Protein AF-A0A967DXK2-F1 (afdb_monomer_lite)

pLDDT: mean 74.63, std 13.52, range [43.28, 90.81]

Radius of gyration: 15.13 Å; chains: 1; bounding box: 40×34×35 Å

Structure (mmCIF, N/CA/C/O backbone):
data_AF-A0A967DXK2-F1
#
_entry.id   AF-A0A967DXK2-F1
#
loop_
_atom_site.group_PDB
_atom_site.id
_atom_site.type_symbol
_atom_site.label_atom_id
_atom_site.label_alt_id
_atom_site.label_comp_id
_atom_site.label_asym_id
_atom_site.label_entity_id
_atom_site.label_seq_id
_atom_site.pdbx_PDB_ins_code
_atom_site.Cartn_x
_atom_site.Cartn_y
_atom_site.Cartn_z
_atom_site.occupancy
_atom_site.B_iso_or_equiv
_atom_site.auth_seq_id
_atom_site.auth_comp_id
_atom_site.auth_asym_id
_atom_site.auth_atom_id
_atom_site.pdbx_PDB_model_num
ATOM 1 N N . GLU A 1 1 ? 11.864 -19.037 -4.089 1.00 62.00 1 GLU A N 1
ATOM 2 C CA . GLU A 1 1 ? 11.536 -17.924 -3.172 1.00 62.00 1 GLU A CA 1
ATOM 3 C C . GLU A 1 1 ? 10.743 -16.790 -3.825 1.00 62.00 1 GLU A C 1
ATOM 5 O O . GLU A 1 1 ? 9.574 -16.630 -3.504 1.00 62.00 1 GLU A O 1
ATOM 10 N N . ILE A 1 2 ? 11.334 -16.059 -4.780 1.00 59.88 2 ILE A N 1
ATOM 11 C CA . ILE A 1 2 ? 10.828 -14.774 -5.308 1.00 59.88 2 ILE A CA 1
ATOM 12 C C . ILE A 1 2 ? 9.415 -14.862 -5.902 1.00 59.88 2 ILE A C 1
ATOM 14 O O . ILE A 1 2 ? 8.575 -14.026 -5.592 1.00 59.88 2 ILE A O 1
ATOM 18 N N . LEU A 1 3 ? 9.104 -15.906 -6.676 1.00 67.44 3 LEU A N 1
ATOM 19 C CA . LEU A 1 3 ? 7.771 -16.096 -7.271 1.00 67.44 3 LEU A CA 1
ATOM 20 C C . LEU A 1 3 ? 6.646 -16.187 -6.221 1.00 67.44 3 LEU A C 1
ATOM 22 O O . LEU A 1 3 ? 5.545 -15.690 -6.449 1.00 67.44 3 LEU A O 1
ATOM 26 N N . ARG A 1 4 ? 6.927 -16.765 -5.042 1.00 71.81 4 ARG A N 1
ATOM 27 C CA . ARG A 1 4 ? 5.958 -16.837 -3.933 1.00 71.81 4 ARG A CA 1
ATOM 28 C C . ARG A 1 4 ? 5.739 -15.472 -3.292 1.00 71.81 4 ARG A C 1
ATOM 30 O O . ARG A 1 4 ? 4.607 -15.134 -2.953 1.00 71.81 4 ARG A O 1
ATOM 37 N N . THR A 1 5 ? 6.810 -14.696 -3.138 1.00 68.38 5 THR A N 1
ATOM 38 C CA . THR A 1 5 ? 6.738 -13.326 -2.625 1.00 68.38 5 THR A CA 1
ATOM 39 C C . THR A 1 5 ? 5.934 -12.458 -3.584 1.00 68.38 5 THR A C 1
ATOM 41 O O . THR A 1 5 ? 4.975 -11.828 -3.159 1.00 68.38 5 THR A O 1
ATOM 44 N N . MET A 1 6 ? 6.228 -12.526 -4.885 1.00 66.19 6 MET A N 1
ATOM 45 C CA . MET A 1 6 ? 5.508 -11.788 -5.926 1.00 66.19 6 MET A CA 1
ATOM 46 C C . MET A 1 6 ? 4.005 -12.096 -5.928 1.00 66.19 6 MET A C 1
ATOM 48 O O . MET A 1 6 ? 3.198 -11.171 -5.916 1.00 66.19 6 MET A O 1
ATOM 52 N N . GLY A 1 7 ? 3.603 -13.370 -5.850 1.00 71.00 7 GLY A N 1
ATOM 53 C CA . GLY A 1 7 ? 2.180 -13.734 -5.767 1.00 71.00 7 GLY A CA 1
ATOM 54 C C . GLY A 1 7 ? 1.463 -13.167 -4.531 1.00 71.00 7 GLY A C 1
ATOM 55 O O . GLY A 1 7 ? 0.282 -12.815 -4.592 1.00 71.00 7 GLY A O 1
ATOM 56 N N . ARG A 1 8 ? 2.184 -13.016 -3.414 1.00 72.19 8 ARG A N 1
ATOM 57 C CA . ARG A 1 8 ? 1.652 -12.401 -2.191 1.00 72.19 8 ARG A CA 1
ATOM 58 C C . ARG A 1 8 ? 1.456 -10.891 -2.358 1.00 72.19 8 ARG A C 1
ATOM 60 O O . ARG A 1 8 ? 0.384 -10.394 -2.034 1.00 72.19 8 ARG A O 1
ATOM 67 N N . LEU A 1 9 ? 2.425 -10.203 -2.965 1.00 71.38 9 LEU A N 1
ATOM 68 C CA . LEU A 1 9 ? 2.347 -8.767 -3.270 1.00 71.38 9 LEU A CA 1
ATOM 69 C C . LEU A 1 9 ? 1.130 -8.436 -4.151 1.00 71.38 9 LEU A C 1
ATOM 71 O O . LEU A 1 9 ? 0.380 -7.508 -3.851 1.00 71.38 9 LEU A O 1
ATOM 75 N N . TRP A 1 10 ? 0.876 -9.246 -5.185 1.00 73.88 10 TRP A N 1
ATOM 76 C CA . TRP A 1 10 ? -0.317 -9.109 -6.032 1.00 73.88 10 TRP A CA 1
ATOM 77 C C . TRP A 1 10 ? -1.628 -9.287 -5.255 1.00 73.88 10 TRP A C 1
ATOM 79 O O . TRP A 1 10 ? -2.608 -8.592 -5.523 1.00 73.88 10 TRP A O 1
ATOM 89 N N . SER A 1 11 ? -1.644 -10.177 -4.261 1.00 80.38 11 SER A N 1
ATOM 90 C CA . SER A 1 11 ? -2.817 -10.420 -3.411 1.00 80.38 11 SER A CA 1
ATOM 91 C C . SER A 1 11 ? -3.072 -9.290 -2.407 1.00 80.38 11 SER A C 1
ATOM 93 O O . SER A 1 11 ? -4.213 -9.075 -1.993 1.00 80.38 11 SER A O 1
ATOM 95 N N . ASP A 1 12 ? -2.025 -8.561 -2.018 1.00 80.94 12 ASP A N 1
ATOM 96 C CA . ASP A 1 12 ? -2.107 -7.448 -1.071 1.00 80.94 12 ASP A CA 1
ATOM 97 C C . ASP A 1 12 ? -2.445 -6.111 -1.752 1.00 80.94 12 ASP A C 1
ATOM 99 O O . ASP A 1 12 ? -2.930 -5.190 -1.091 1.00 80.94 12 ASP A O 1
ATOM 103 N N . PHE A 1 13 ? -2.299 -6.005 -3.077 1.00 81.56 13 PHE A N 1
ATOM 104 C CA . PHE A 1 13 ? -2.640 -4.791 -3.828 1.00 81.56 13 PHE A CA 1
ATOM 105 C C . PHE A 1 13 ? -4.099 -4.324 -3.624 1.00 81.56 13 PHE A C 1
ATOM 107 O O . PHE A 1 13 ? -4.314 -3.161 -3.261 1.00 81.56 13 PHE A O 1
ATOM 114 N N . PRO A 1 14 ? -5.133 -5.184 -3.737 1.00 85.50 14 PRO A N 1
ATOM 115 C CA . PRO A 1 14 ? -6.503 -4.788 -3.404 1.00 85.50 14 PRO A CA 1
ATOM 116 C C . PRO A 1 14 ? -6.666 -4.358 -1.940 1.00 85.50 14 PRO A C 1
ATOM 118 O O . PRO A 1 14 ? -7.491 -3.492 -1.636 1.00 85.50 14 PRO A O 1
ATOM 121 N N . LEU A 1 15 ? -5.884 -4.944 -1.028 1.00 86.88 15 LEU A N 1
ATOM 122 C CA . LEU A 1 15 ? -5.915 -4.629 0.400 1.00 86.88 15 LEU A CA 1
ATOM 123 C C . LEU A 1 15 ? -5.374 -3.217 0.663 1.00 86.88 15 LEU A C 1
ATOM 125 O O . LEU A 1 15 ? -6.004 -2.452 1.391 1.00 86.88 15 LEU A O 1
ATOM 129 N N . LEU A 1 16 ? -4.286 -2.828 -0.009 1.00 86.62 16 LEU A N 1
ATOM 130 C CA . LEU A 1 16 ? -3.734 -1.468 0.023 1.00 86.62 16 LEU A CA 1
ATOM 131 C C . LEU A 1 16 ? -4.747 -0.419 -0.458 1.00 86.62 16 LEU A C 1
ATOM 133 O O . LEU A 1 16 ? -4.927 0.626 0.172 1.00 86.62 16 LEU A O 1
ATOM 137 N N . VAL A 1 17 ? -5.463 -0.703 -1.549 1.00 86.56 17 VAL A N 1
ATOM 138 C CA . VAL A 1 17 ? -6.503 0.201 -2.069 1.00 86.56 17 VAL A CA 1
ATOM 139 C C . VAL A 1 17 ? -7.657 0.345 -1.069 1.00 86.56 17 VAL A C 1
ATOM 141 O O . VAL A 1 17 ? -8.194 1.442 -0.877 1.00 86.56 17 VAL A O 1
ATOM 144 N N . ARG A 1 18 ? -8.055 -0.749 -0.409 1.00 89.75 18 ARG A N 1
ATOM 145 C CA . ARG A 1 18 ? -9.102 -0.741 0.628 1.00 89.75 18 ARG A CA 1
ATOM 146 C C . ARG A 1 18 ? -8.662 0.022 1.871 1.00 89.75 18 ARG A C 1
ATOM 148 O O . ARG A 1 18 ? -9.450 0.824 2.375 1.00 89.75 18 ARG A O 1
ATOM 155 N N . LEU A 1 19 ? -7.419 -0.161 2.300 1.00 90.06 19 LEU A N 1
ATOM 156 C CA . LEU A 1 19 ? -6.778 0.582 3.382 1.00 90.06 19 LEU A CA 1
ATOM 157 C C . LEU A 1 19 ? -6.801 2.088 3.101 1.00 90.06 19 LEU A C 1
ATOM 159 O O . LEU A 1 19 ? -7.321 2.854 3.914 1.00 90.06 19 LEU A O 1
ATOM 163 N N . LEU A 1 20 ? -6.354 2.509 1.915 1.00 88.69 20 LEU A N 1
ATOM 164 C CA . LEU A 1 20 ? -6.372 3.915 1.506 1.00 88.69 20 LEU A CA 1
ATOM 165 C C . LEU A 1 20 ? -7.801 4.484 1.491 1.00 88.69 20 LEU A C 1
ATOM 167 O O . LEU A 1 20 ? -8.058 5.569 2.017 1.00 88.69 20 LEU A O 1
ATOM 171 N N . LYS A 1 21 ? -8.775 3.731 0.957 1.00 89.62 21 LYS A N 1
ATOM 172 C CA . LYS A 1 21 ? -10.199 4.116 0.980 1.00 89.62 21 LYS A CA 1
ATOM 173 C C . LYS A 1 21 ? -10.760 4.198 2.403 1.00 89.62 21 LYS A C 1
ATOM 175 O O . LYS A 1 21 ? -11.591 5.067 2.677 1.00 89.62 21 LYS A O 1
ATOM 180 N N . ALA A 1 22 ? -10.377 3.286 3.294 1.00 89.31 22 ALA A N 1
ATOM 181 C CA . ALA A 1 22 ? -10.812 3.274 4.687 1.00 89.31 22 ALA A CA 1
ATOM 182 C C . ALA A 1 22 ? -10.235 4.465 5.458 1.00 89.31 22 ALA A C 1
ATOM 184 O O . ALA A 1 22 ? -10.986 5.134 6.170 1.00 89.31 22 ALA A O 1
ATOM 185 N N . TRP A 1 23 ? -8.957 4.777 5.245 1.00 90.38 23 TRP A N 1
ATOM 186 C CA . TRP A 1 23 ? -8.303 5.944 5.825 1.00 90.38 23 TRP A CA 1
ATOM 187 C C . TRP A 1 23 ? -8.901 7.255 5.314 1.00 90.38 23 TRP A C 1
ATOM 189 O O . TRP A 1 23 ? -9.305 8.095 6.116 1.00 90.38 23 TRP A O 1
ATOM 199 N N . ARG A 1 24 ? -9.097 7.390 3.994 1.00 89.25 24 ARG A N 1
ATOM 200 C CA . ARG A 1 24 ? -9.713 8.582 3.379 1.00 89.25 24 ARG A CA 1
ATOM 201 C C . ARG A 1 24 ? -11.122 8.854 3.909 1.00 89.25 24 ARG A C 1
ATOM 203 O O . ARG A 1 24 ? -11.516 10.001 4.063 1.00 89.25 24 ARG A O 1
ATOM 210 N N . ARG A 1 25 ? -11.897 7.801 4.189 1.00 90.81 25 ARG A N 1
ATOM 211 C CA . ARG A 1 25 ? -13.245 7.907 4.781 1.00 90.81 25 ARG A CA 1
ATOM 212 C C . ARG A 1 25 ? -13.220 8.139 6.301 1.00 90.81 25 ARG A C 1
ATOM 214 O O . ARG A 1 25 ? -14.272 8.075 6.924 1.00 90.81 25 ARG A O 1
ATOM 221 N N . GLY A 1 26 ? -12.045 8.305 6.913 1.00 87.88 26 GLY A N 1
ATOM 222 C CA . GLY A 1 26 ? -11.880 8.441 8.365 1.00 87.88 26 GLY A CA 1
ATOM 223 C C . GLY A 1 26 ? -12.218 7.175 9.158 1.00 87.88 26 GLY A C 1
ATOM 224 O O . GLY A 1 26 ? -12.258 7.204 10.382 1.00 87.88 26 GLY A O 1
ATOM 225 N N . ARG A 1 27 ? -12.462 6.053 8.473 1.00 87.00 27 ARG A N 1
ATOM 226 C CA . ARG A 1 27 ? -12.936 4.807 9.077 1.00 87.00 27 ARG A CA 1
ATOM 227 C C . ARG A 1 27 ? -11.823 4.034 9.774 1.00 87.00 27 ARG A C 1
ATOM 229 O O . ARG A 1 27 ? -12.134 3.307 10.712 1.00 87.00 27 ARG A O 1
ATOM 236 N N . TYR A 1 28 ? -10.587 4.164 9.294 1.00 87.00 28 TYR A N 1
ATOM 237 C CA . TYR A 1 28 ? -9.386 3.536 9.843 1.00 87.00 28 TYR A CA 1
ATOM 238 C C . TYR A 1 28 ? -8.284 4.588 10.006 1.00 87.00 28 TYR A C 1
ATOM 240 O O . TYR A 1 28 ? -7.897 5.221 9.029 1.00 87.00 28 TYR A O 1
ATOM 248 N N . ARG A 1 29 ? -7.780 4.782 11.228 1.00 85.06 29 ARG A N 1
ATOM 249 C CA . ARG A 1 29 ? -6.695 5.732 11.547 1.00 85.06 29 ARG A CA 1
ATOM 250 C C . ARG A 1 29 ? -5.480 5.054 12.190 1.00 85.06 29 ARG A C 1
ATOM 252 O O . ARG A 1 29 ? -4.689 5.715 12.844 1.00 85.06 29 ARG A O 1
ATOM 259 N N . GLY A 1 30 ? -5.322 3.746 11.977 1.00 82.12 30 GLY A N 1
ATOM 260 C CA . GLY A 1 30 ? -4.161 2.993 12.468 1.00 82.12 30 GLY A CA 1
ATOM 261 C C . GLY A 1 30 ? -2.837 3.377 11.797 1.00 82.12 30 GLY A C 1
ATOM 262 O O . GLY A 1 30 ? -1.789 2.947 12.249 1.00 82.12 30 GLY A O 1
ATOM 263 N N . LEU A 1 31 ? -2.882 4.204 10.746 1.00 84.12 31 LEU A N 1
ATOM 264 C CA . LEU A 1 31 ? -1.717 4.673 10.004 1.00 84.12 31 LEU A CA 1
ATOM 265 C C . LEU A 1 31 ? -1.505 6.176 10.142 1.00 84.12 31 LEU A C 1
ATOM 267 O O . LEU A 1 31 ? -2.455 6.967 10.083 1.00 84.12 31 LEU A O 1
ATOM 271 N N . SER A 1 32 ? -0.230 6.560 10.231 1.00 86.25 32 SER A N 1
ATOM 272 C CA . SER A 1 32 ? 0.186 7.959 10.185 1.00 86.25 32 SER A CA 1
ATOM 273 C C . SER A 1 32 ? -0.115 8.583 8.817 1.00 86.25 32 SER A C 1
ATOM 275 O O . SER A 1 32 ? -0.097 7.909 7.784 1.00 86.25 32 SER A O 1
ATOM 277 N N . GLY A 1 33 ? -0.341 9.901 8.787 1.00 84.06 33 GLY A N 1
ATOM 278 C CA . GLY A 1 33 ? -0.543 10.627 7.528 1.00 84.06 33 GLY A CA 1
ATOM 279 C C . GLY A 1 33 ? 0.653 10.520 6.574 1.00 84.06 33 GLY A C 1
ATOM 280 O O . GLY A 1 33 ? 0.456 10.438 5.366 1.00 84.06 33 GLY A O 1
ATOM 281 N N . ARG A 1 34 ? 1.882 10.432 7.107 1.00 83.88 34 ARG A N 1
ATOM 282 C CA . ARG A 1 34 ? 3.099 10.199 6.309 1.00 83.88 34 ARG A CA 1
ATOM 283 C C . ARG A 1 34 ? 3.066 8.838 5.620 1.00 83.88 34 ARG A C 1
ATOM 285 O O . ARG A 1 34 ? 3.326 8.767 4.427 1.00 83.88 34 ARG A O 1
ATOM 292 N N . THR A 1 35 ? 2.683 7.785 6.342 1.00 84.50 35 THR A N 1
ATOM 293 C CA . THR A 1 35 ? 2.571 6.428 5.786 1.00 84.50 35 THR A CA 1
ATOM 294 C C . THR A 1 35 ? 1.554 6.377 4.648 1.00 84.50 35 THR A C 1
ATOM 296 O O . THR A 1 35 ? 1.798 5.768 3.610 1.00 84.50 35 THR A O 1
ATOM 299 N N . ILE A 1 36 ? 0.425 7.069 4.810 1.00 87.69 36 ILE A N 1
ATOM 300 C CA . ILE A 1 36 ? -0.607 7.148 3.775 1.00 87.69 36 ILE A CA 1
ATOM 301 C C . ILE A 1 36 ? -0.144 7.954 2.565 1.00 87.69 36 ILE A C 1
ATOM 303 O O . ILE A 1 36 ? -0.458 7.573 1.441 1.00 87.69 36 ILE A O 1
ATOM 307 N N . LEU A 1 37 ? 0.608 9.035 2.776 1.00 85.69 37 LEU A N 1
ATOM 308 C CA . LEU A 1 37 ? 1.181 9.819 1.687 1.00 85.69 37 LEU A CA 1
ATOM 309 C C . LEU A 1 37 ? 2.162 8.976 0.858 1.00 85.69 37 LEU A C 1
ATOM 311 O O . LEU A 1 37 ? 2.044 8.948 -0.365 1.00 85.69 37 LEU A O 1
ATOM 315 N N . SER A 1 38 ? 3.059 8.230 1.511 1.00 83.00 38 SER A N 1
ATOM 316 C CA . SER A 1 38 ? 3.978 7.306 0.832 1.00 8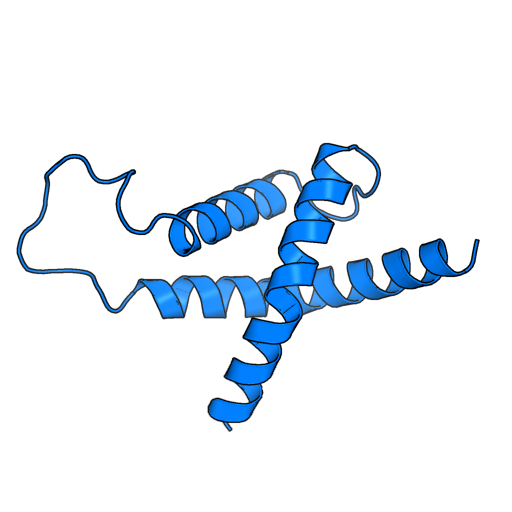3.00 38 SER A CA 1
ATOM 317 C C . SER A 1 38 ? 3.233 6.200 0.083 1.00 83.00 38 SER A C 1
ATOM 319 O O . SER A 1 38 ? 3.560 5.901 -1.063 1.00 83.00 38 SER A O 1
ATOM 321 N N . LEU A 1 39 ? 2.190 5.627 0.694 1.00 84.25 39 LEU A N 1
ATOM 322 C CA . LEU A 1 39 ? 1.347 4.619 0.052 1.00 84.25 39 LEU A CA 1
ATOM 323 C C . LEU A 1 39 ? 0.611 5.174 -1.175 1.00 84.25 39 LEU A C 1
ATOM 325 O O . LEU A 1 39 ? 0.561 4.522 -2.215 1.00 84.25 39 LEU A O 1
ATOM 329 N N . ALA A 1 40 ? 0.042 6.373 -1.066 1.00 83.94 40 ALA A N 1
ATOM 330 C CA . ALA A 1 40 ? -0.639 7.028 -2.173 1.00 83.94 40 ALA A CA 1
ATOM 331 C C . ALA A 1 40 ? 0.330 7.334 -3.325 1.00 83.94 40 ALA A C 1
ATOM 333 O O . ALA A 1 40 ? -0.015 7.066 -4.472 1.00 83.94 40 ALA A O 1
ATOM 334 N N . GLY A 1 41 ? 1.539 7.820 -3.021 1.00 81.00 41 GLY A N 1
ATOM 335 C CA . GLY A 1 41 ? 2.591 8.054 -4.014 1.00 81.00 41 GLY A CA 1
ATOM 336 C C . GLY A 1 41 ? 3.008 6.774 -4.739 1.00 81.00 41 GLY A C 1
ATOM 337 O O . GLY A 1 41 ? 3.033 6.748 -5.965 1.00 81.00 41 GLY A O 1
ATOM 338 N N . ALA A 1 42 ? 3.234 5.683 -4.002 1.00 78.81 42 ALA A N 1
ATOM 339 C CA . ALA A 1 42 ? 3.586 4.393 -4.594 1.00 78.81 42 ALA A CA 1
ATOM 340 C C . ALA A 1 42 ? 2.451 3.792 -5.443 1.00 78.81 42 ALA A C 1
ATOM 342 O O . ALA A 1 42 ? 2.703 3.247 -6.512 1.00 78.81 42 ALA A O 1
ATOM 343 N N . LEU A 1 43 ? 1.190 3.902 -5.008 1.00 78.06 43 LEU A N 1
ATOM 344 C CA . LEU A 1 43 ? 0.048 3.435 -5.803 1.00 78.06 43 LEU A CA 1
ATOM 345 C C . LEU A 1 43 ? -0.160 4.280 -7.064 1.00 78.06 43 LEU A C 1
ATOM 347 O O . LEU A 1 43 ? -0.465 3.721 -8.115 1.00 78.06 43 LEU A O 1
ATOM 351 N N . LEU A 1 44 ? 0.001 5.602 -6.969 1.00 76.12 44 LEU A N 1
ATOM 352 C CA . LEU A 1 44 ? -0.080 6.503 -8.119 1.00 76.12 44 LEU A CA 1
ATOM 353 C C . LEU A 1 44 ? 1.000 6.162 -9.149 1.00 76.12 44 LEU A C 1
ATOM 355 O O . LEU A 1 44 ? 0.690 6.068 -10.332 1.00 76.12 44 LEU A O 1
ATOM 359 N N . TYR A 1 45 ? 2.217 5.889 -8.674 1.00 68.69 45 TYR A N 1
ATOM 360 C CA . TYR A 1 45 ? 3.334 5.439 -9.496 1.00 68.69 45 TYR A CA 1
ATOM 361 C C . TYR A 1 45 ? 3.015 4.123 -10.238 1.00 68.69 45 TYR A C 1
ATOM 363 O O . TYR A 1 45 ? 3.243 4.008 -11.438 1.00 68.69 45 TYR A O 1
ATOM 371 N N . VAL A 1 46 ? 2.420 3.138 -9.552 1.00 68.56 46 VAL A N 1
ATOM 372 C CA . VAL A 1 46 ? 2.042 1.841 -10.154 1.00 68.56 46 VAL A CA 1
ATOM 373 C C . VAL A 1 46 ? 0.902 1.967 -11.171 1.00 68.56 46 VAL A C 1
ATOM 375 O O . VAL A 1 46 ? 0.889 1.252 -12.170 1.00 68.56 46 VAL A O 1
ATOM 378 N N . VAL A 1 47 ? -0.084 2.830 -10.906 1.00 67.19 47 VAL A N 1
ATOM 379 C CA . VAL A 1 47 ? -1.282 2.984 -11.752 1.00 67.19 47 VAL A CA 1
ATOM 380 C C . VAL A 1 47 ? -1.020 3.888 -12.958 1.00 67.19 47 VAL A C 1
ATOM 382 O O . VAL A 1 47 ? -1.620 3.671 -14.009 1.00 67.19 47 VAL A O 1
ATOM 385 N N . SER A 1 48 ? -0.133 4.875 -12.830 1.00 59.69 48 SER A N 1
ATOM 386 C CA . SER A 1 48 ? 0.281 5.740 -13.933 1.00 59.69 48 SER A CA 1
ATOM 387 C C . SER A 1 48 ? 1.805 5.887 -13.959 1.00 59.69 48 SER A C 1
ATOM 389 O O . SER A 1 48 ? 2.336 6.871 -13.444 1.00 59.69 48 SER A O 1
ATOM 391 N N . PRO A 1 49 ? 2.526 4.959 -14.613 1.00 51.66 49 PRO A N 1
ATOM 392 C CA . PRO A 1 49 ? 3.948 5.141 -14.895 1.00 51.66 49 PRO A CA 1
ATOM 393 C C . PRO A 1 49 ? 4.224 6.253 -15.934 1.00 51.66 49 PRO A C 1
ATOM 395 O O . PRO A 1 49 ? 5.365 6.425 -16.342 1.00 51.66 49 PRO A O 1
ATOM 398 N N . ILE A 1 50 ? 3.201 6.988 -16.403 1.00 53.38 50 ILE A N 1
ATOM 399 C CA . ILE A 1 50 ? 3.279 7.818 -17.619 1.00 53.38 50 ILE A CA 1
ATOM 400 C C . ILE A 1 50 ? 3.029 9.317 -17.368 1.00 53.38 50 ILE A C 1
ATOM 402 O O . ILE A 1 50 ? 3.528 10.124 -18.141 1.00 53.38 50 ILE A O 1
ATOM 406 N N . ASP A 1 51 ? 2.338 9.735 -16.299 1.00 53.78 51 ASP A N 1
ATOM 407 C CA . ASP A 1 51 ? 1.738 11.090 -16.281 1.00 53.78 51 ASP A CA 1
ATOM 408 C C . ASP A 1 51 ? 2.287 12.074 -15.225 1.00 53.78 51 ASP A C 1
ATOM 410 O O . ASP A 1 51 ? 1.653 13.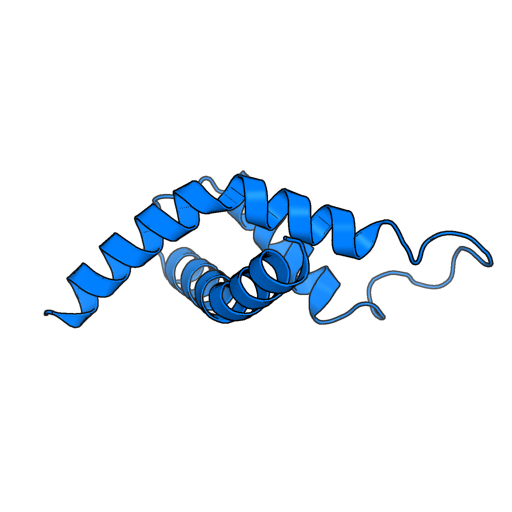081 -14.920 1.00 53.78 51 ASP A O 1
ATOM 414 N N . LEU A 1 52 ? 3.468 11.811 -14.646 1.00 47.84 52 LEU A N 1
ATOM 415 C CA . LEU A 1 52 ? 4.128 12.749 -13.711 1.00 47.84 52 LEU A CA 1
ATOM 416 C C . LEU A 1 52 ? 5.550 13.168 -14.108 1.00 47.84 52 LEU A C 1
ATOM 418 O O . LEU A 1 52 ? 6.186 13.938 -13.389 1.00 47.84 52 LEU A O 1
ATOM 422 N N . LEU A 1 53 ? 6.032 12.688 -15.252 1.00 50.19 53 LEU A N 1
ATOM 423 C CA . LEU A 1 53 ? 7.254 13.166 -15.885 1.00 50.19 53 LEU A CA 1
ATOM 424 C C . LEU A 1 53 ? 6.852 13.933 -17.147 1.00 50.19 53 LEU A C 1
ATOM 426 O O . LEU A 1 53 ? 6.788 13.337 -18.221 1.00 50.19 53 LEU A O 1
ATOM 430 N N . PRO A 1 54 ? 6.577 15.248 -17.062 1.00 48.75 54 PRO A N 1
ATOM 431 C CA . PRO A 1 54 ? 6.717 16.068 -18.245 1.00 48.75 54 PRO A CA 1
ATOM 432 C C . PRO A 1 54 ? 8.213 16.080 -18.603 1.00 48.75 54 PRO A C 1
ATOM 434 O O . PRO A 1 54 ? 9.009 16.771 -17.979 1.00 48.75 54 PRO A O 1
ATOM 437 N N . ASP A 1 55 ? 8.575 15.250 -19.580 1.00 58.16 55 ASP A N 1
ATOM 438 C CA . ASP A 1 55 ? 9.600 15.513 -20.600 1.00 58.16 55 ASP A CA 1
ATOM 439 C C . ASP A 1 55 ? 11.099 15.645 -20.225 1.00 58.16 55 ASP A C 1
ATOM 441 O O . ASP A 1 55 ? 11.834 16.345 -20.917 1.00 58.16 55 ASP A O 1
ATOM 445 N N . PHE A 1 56 ? 11.639 14.953 -19.208 1.00 54.53 56 PHE A N 1
ATOM 446 C CA . PHE A 1 56 ? 13.096 15.009 -18.950 1.00 54.53 56 PHE A CA 1
ATOM 447 C C . PHE A 1 56 ? 13.696 13.703 -18.409 1.00 54.53 56 PHE A C 1
ATOM 449 O O . PHE A 1 56 ? 13.695 13.501 -17.203 1.00 54.53 56 PHE A O 1
ATOM 456 N N . ILE A 1 57 ? 14.253 12.855 -19.288 1.00 52.75 57 ILE A N 1
ATOM 457 C CA . ILE A 1 57 ? 15.551 12.134 -19.160 1.00 52.75 57 ILE A CA 1
ATOM 458 C C . ILE A 1 57 ? 15.560 10.932 -20.134 1.00 52.75 57 ILE A C 1
ATOM 460 O O . ILE A 1 57 ? 14.935 9.904 -19.871 1.00 52.75 57 ILE A O 1
ATOM 464 N N . PRO A 1 58 ? 16.298 11.002 -21.258 1.00 51.72 58 PRO A N 1
ATOM 465 C CA . PRO A 1 58 ? 16.593 9.829 -22.073 1.00 51.72 58 PRO A CA 1
ATOM 466 C C . PRO A 1 58 ? 17.713 9.004 -21.413 1.00 51.72 58 PRO A C 1
ATOM 468 O O . PRO A 1 58 ? 18.814 9.512 -21.211 1.00 51.72 58 PRO A O 1
ATOM 471 N N . GLY A 1 59 ? 17.466 7.721 -21.123 1.00 60.09 59 GLY A N 1
ATOM 472 C CA . GLY A 1 59 ? 18.531 6.727 -20.894 1.00 60.09 59 GLY A CA 1
ATOM 473 C C . GLY A 1 59 ? 18.762 6.215 -19.466 1.00 60.09 59 GLY A C 1
ATOM 474 O O . GLY A 1 59 ? 19.649 5.385 -19.281 1.00 60.09 59 GLY A O 1
ATOM 475 N N . VAL A 1 60 ? 17.986 6.626 -18.461 1.00 60.78 60 VAL A N 1
ATOM 476 C CA . VAL A 1 60 ? 18.123 6.111 -17.084 1.00 60.78 60 VAL A CA 1
ATOM 477 C C . VAL A 1 60 ? 16.736 5.953 -16.462 1.00 60.78 60 VAL A C 1
ATOM 479 O O . VAL A 1 60 ? 15.992 6.921 -16.429 1.00 60.78 60 VAL A O 1
ATOM 482 N N . GLY A 1 61 ? 16.402 4.774 -15.923 1.00 50.97 61 GLY A N 1
ATOM 483 C CA . GLY A 1 61 ? 15.386 4.699 -14.858 1.00 50.97 61 GLY A CA 1
ATOM 484 C C . GLY A 1 61 ? 14.144 3.839 -15.095 1.00 50.97 61 GLY A C 1
ATOM 485 O O . GLY A 1 61 ? 13.049 4.322 -14.871 1.00 50.97 61 GLY A O 1
ATOM 486 N N . PHE A 1 62 ? 14.290 2.567 -15.485 1.00 52.31 62 PHE A N 1
ATOM 487 C CA . PHE A 1 62 ? 13.158 1.614 -15.505 1.00 52.31 62 PHE A CA 1
ATOM 488 C C . PHE A 1 62 ? 13.249 0.496 -14.447 1.00 52.31 62 PHE A C 1
ATOM 490 O O . PHE A 1 62 ? 12.349 -0.331 -14.342 1.00 52.31 62 PHE A O 1
ATOM 497 N N . ILE A 1 63 ? 14.359 0.405 -13.700 1.00 50.62 63 ILE A N 1
ATOM 498 C CA . ILE A 1 63 ? 14.631 -0.723 -12.783 1.00 50.62 63 ILE A CA 1
ATOM 499 C C . ILE A 1 63 ? 14.347 -0.366 -11.311 1.00 50.62 63 ILE A C 1
ATOM 501 O O . ILE A 1 63 ? 14.084 -1.264 -10.513 1.00 50.62 63 ILE A O 1
ATOM 505 N N . ASP A 1 64 ? 14.345 0.919 -10.944 1.00 62.94 64 ASP A N 1
ATOM 506 C CA . ASP A 1 64 ? 14.234 1.363 -9.541 1.00 62.94 64 ASP A CA 1
ATOM 507 C C . ASP A 1 64 ? 12.823 1.148 -8.944 1.00 62.94 64 ASP A C 1
ATOM 509 O O . ASP A 1 64 ? 12.614 1.057 -7.737 1.00 62.94 64 ASP A O 1
ATOM 513 N N . ASP A 1 65 ? 11.821 0.950 -9.792 1.00 59.69 65 ASP A N 1
ATOM 514 C CA . ASP A 1 65 ? 10.427 1.177 -9.413 1.00 59.69 65 ASP A CA 1
ATOM 515 C C . ASP A 1 65 ? 9.725 -0.029 -8.784 1.00 59.69 65 ASP A C 1
ATOM 517 O O . ASP A 1 65 ? 8.973 0.081 -7.808 1.00 59.69 65 ASP A O 1
ATOM 521 N N . ALA A 1 66 ? 10.017 -1.225 -9.299 1.00 61.59 66 ALA A N 1
ATOM 522 C CA . ALA A 1 66 ? 9.564 -2.468 -8.684 1.00 61.59 66 ALA A CA 1
ATOM 523 C C . ALA A 1 66 ? 10.235 -2.685 -7.318 1.00 61.59 66 ALA A C 1
ATOM 525 O O . ALA A 1 66 ? 9.631 -3.275 -6.418 1.00 61.59 66 ALA A O 1
ATOM 526 N N . ALA A 1 67 ? 11.462 -2.178 -7.145 1.00 69.75 67 ALA A N 1
ATOM 527 C CA . ALA A 1 67 ? 12.187 -2.229 -5.883 1.00 69.75 67 ALA A CA 1
ATOM 528 C C . ALA A 1 67 ? 11.549 -1.306 -4.837 1.00 69.75 67 ALA A C 1
ATOM 530 O O . ALA A 1 67 ? 11.312 -1.746 -3.711 1.00 69.75 67 ALA A O 1
ATOM 531 N N . VAL A 1 68 ? 11.180 -0.078 -5.214 1.00 71.62 68 VAL A N 1
ATOM 532 C CA . VAL A 1 68 ? 10.461 0.857 -4.331 1.00 71.62 68 VAL A CA 1
ATOM 533 C C . VAL A 1 68 ? 9.106 0.290 -3.899 1.00 71.62 68 VAL A C 1
ATOM 535 O O . VAL A 1 68 ? 8.791 0.303 -2.706 1.00 71.62 68 VAL A O 1
ATOM 538 N N . LEU A 1 69 ? 8.319 -0.275 -4.823 1.00 72.00 69 LEU A N 1
ATOM 539 C CA . LE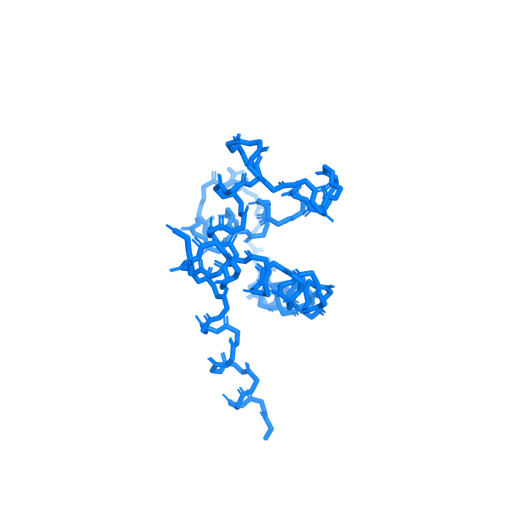U A 1 69 ? 7.046 -0.915 -4.474 1.00 72.00 69 LEU A CA 1
ATOM 540 C C . LEU A 1 69 ? 7.249 -2.118 -3.542 1.00 72.00 69 LEU A C 1
ATOM 542 O O . LEU A 1 69 ? 6.520 -2.266 -2.559 1.00 72.00 69 LEU A O 1
ATOM 546 N N . ALA A 1 70 ? 8.238 -2.969 -3.826 1.00 74.69 70 ALA A N 1
ATOM 547 C CA . ALA A 1 70 ? 8.551 -4.124 -2.991 1.00 74.69 70 ALA A CA 1
ATOM 548 C C . ALA A 1 70 ? 9.007 -3.710 -1.581 1.00 74.69 70 ALA A C 1
ATOM 550 O O . ALA A 1 70 ? 8.567 -4.313 -0.601 1.00 74.69 70 ALA A O 1
ATOM 551 N N . LEU A 1 71 ? 9.829 -2.663 -1.460 1.00 76.62 71 LEU A N 1
ATOM 552 C CA . LEU A 1 71 ? 10.262 -2.097 -0.179 1.00 76.62 71 LEU A CA 1
ATOM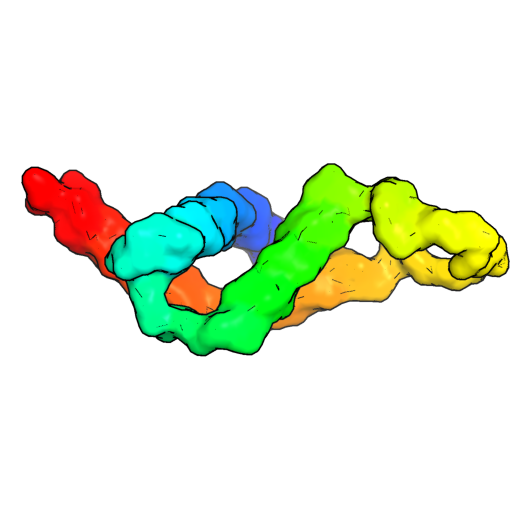 553 C C . LEU A 1 71 ? 9.094 -1.506 0.605 1.00 76.62 71 LEU A C 1
ATOM 555 O O . LEU A 1 71 ? 8.972 -1.739 1.808 1.00 76.62 71 LEU A O 1
ATOM 559 N N . LEU A 1 72 ? 8.204 -0.784 -0.072 1.00 78.31 72 LEU A N 1
ATOM 560 C CA . LEU A 1 72 ? 7.032 -0.200 0.560 1.00 78.31 72 LEU A CA 1
ATOM 561 C C . LEU A 1 72 ? 6.077 -1.296 1.053 1.00 78.31 72 LEU A C 1
ATOM 563 O O . LEU A 1 72 ? 5.664 -1.270 2.209 1.00 78.31 72 LEU A O 1
ATOM 567 N N . LEU A 1 73 ? 5.805 -2.312 0.234 1.00 77.12 73 LEU A N 1
ATOM 568 C CA . LEU A 1 73 ? 5.021 -3.485 0.632 1.00 77.12 73 LEU A CA 1
ATOM 569 C C . LEU A 1 73 ? 5.658 -4.243 1.799 1.00 77.12 73 LEU A C 1
ATOM 571 O O . LEU A 1 73 ? 4.950 -4.677 2.706 1.00 77.12 73 LEU A O 1
ATOM 575 N N . HIS A 1 74 ? 6.985 -4.362 1.809 1.00 82.12 74 HIS A N 1
ATOM 576 C CA . HIS A 1 74 ? 7.710 -4.954 2.926 1.00 82.12 74 HIS A CA 1
ATOM 577 C C . HIS A 1 74 ? 7.549 -4.125 4.209 1.00 82.12 74 HIS A C 1
ATOM 579 O O . HIS A 1 74 ? 7.231 -4.685 5.257 1.00 82.12 74 HIS A O 1
ATOM 585 N N . SER A 1 75 ? 7.677 -2.795 4.125 1.00 81.88 75 SER A N 1
ATOM 586 C CA . SER A 1 75 ? 7.487 -1.898 5.276 1.00 81.88 75 SER A CA 1
ATOM 587 C C . SER A 1 75 ? 6.049 -1.889 5.803 1.00 81.88 75 SER A C 1
ATOM 589 O O . SER A 1 75 ? 5.837 -1.807 7.009 1.00 81.88 75 SER A O 1
ATOM 591 N N . LEU A 1 76 ? 5.065 -2.042 4.912 1.00 83.19 76 LEU A N 1
ATOM 592 C CA . LEU A 1 76 ? 3.641 -2.033 5.241 1.00 83.19 76 LEU A CA 1
ATOM 593 C C . LEU A 1 76 ? 3.104 -3.415 5.613 1.00 83.19 76 LEU A C 1
ATOM 595 O O . LEU A 1 76 ? 1.923 -3.535 5.923 1.00 83.19 76 LEU A O 1
ATOM 599 N N . ALA A 1 77 ? 3.920 -4.470 5.591 1.00 83.19 77 ALA A N 1
ATOM 600 C CA . ALA A 1 77 ? 3.449 -5.831 5.841 1.00 83.19 77 ALA A CA 1
ATOM 601 C C . ALA A 1 77 ? 2.769 -5.971 7.217 1.00 83.19 77 ALA A C 1
ATOM 603 O O . ALA A 1 77 ? 1.733 -6.627 7.337 1.00 83.19 77 ALA A O 1
ATOM 604 N N . GLN A 1 78 ? 3.324 -5.318 8.243 1.00 83.56 78 GLN A N 1
ATOM 605 C CA . GLN A 1 78 ? 2.739 -5.280 9.588 1.00 83.56 78 GLN A CA 1
ATOM 606 C C . GLN A 1 78 ? 1.431 -4.476 9.606 1.00 83.56 78 GLN A C 1
ATOM 608 O O . GLN A 1 78 ? 0.415 -4.957 10.107 1.00 83.56 78 GLN A O 1
ATOM 613 N N . ASP A 1 79 ? 1.421 -3.302 8.976 1.00 86.00 79 ASP A N 1
ATOM 614 C CA . ASP A 1 79 ? 0.239 -2.438 8.898 1.00 86.00 79 ASP A CA 1
ATOM 615 C C . ASP A 1 79 ? -0.918 -3.105 8.137 1.00 86.00 79 ASP A C 1
ATOM 617 O O . ASP A 1 79 ? -2.081 -3.013 8.537 1.00 86.00 79 ASP A O 1
ATOM 621 N N . LEU A 1 80 ? -0.607 -3.832 7.062 1.00 86.00 80 LEU A N 1
ATOM 622 C CA . LEU A 1 80 ? -1.562 -4.629 6.295 1.00 86.00 80 LEU A CA 1
ATOM 623 C C . LEU A 1 80 ? -2.129 -5.780 7.123 1.00 86.00 80 LEU A C 1
ATOM 625 O O . LEU A 1 80 ? -3.322 -6.066 7.014 1.00 86.00 80 LEU A O 1
ATOM 629 N N . ALA A 1 81 ? -1.316 -6.422 7.965 1.00 86.69 81 ALA A N 1
ATOM 630 C CA . ALA A 1 81 ? -1.796 -7.448 8.884 1.00 86.69 81 ALA A CA 1
ATOM 631 C C . ALA A 1 81 ? -2.778 -6.852 9.906 1.00 86.69 81 ALA A C 1
ATOM 633 O O . ALA A 1 81 ? -3.883 -7.377 10.072 1.00 86.69 81 ALA A O 1
ATOM 634 N N . SER A 1 82 ? -2.438 -5.714 10.520 1.00 87.69 82 SER A N 1
ATOM 635 C CA . SER A 1 82 ? -3.332 -5.004 11.443 1.00 87.69 82 SER A CA 1
ATOM 636 C C . SER A 1 82 ? -4.626 -4.544 10.765 1.00 87.69 82 SER A C 1
ATOM 638 O O . SER A 1 82 ? -5.713 -4.694 11.328 1.00 87.69 82 SER A O 1
ATOM 640 N N . PHE A 1 83 ? -4.536 -4.023 9.540 1.00 89.31 83 PHE A N 1
ATOM 641 C CA . PHE A 1 83 ? -5.704 -3.637 8.754 1.00 89.31 83 PHE A CA 1
ATOM 642 C C . PHE A 1 83 ? -6.584 -4.838 8.400 1.00 89.31 83 PHE A C 1
ATOM 644 O O . PHE A 1 83 ? -7.803 -4.747 8.520 1.00 89.31 83 PHE A O 1
ATOM 651 N N . ARG A 1 84 ? -5.990 -5.972 8.012 1.00 88.81 84 ARG A N 1
ATOM 652 C CA . ARG A 1 84 ? -6.715 -7.203 7.668 1.00 88.81 84 ARG A CA 1
ATOM 653 C C . ARG A 1 84 ? -7.520 -7.726 8.856 1.00 88.81 84 ARG A C 1
ATOM 655 O O . ARG A 1 84 ? -8.692 -8.047 8.683 1.00 88.81 84 ARG A O 1
ATOM 662 N N . VAL A 1 85 ? -6.925 -7.751 10.049 1.00 89.31 85 VAL A N 1
ATOM 663 C CA . VAL A 1 85 ? -7.618 -8.145 11.289 1.00 89.31 85 VAL A CA 1
ATOM 664 C C . VAL A 1 85 ? -8.783 -7.201 11.582 1.00 89.31 85 VAL A C 1
ATOM 666 O O . VAL A 1 85 ? -9.906 -7.644 11.819 1.00 89.31 85 VAL A O 1
ATOM 669 N N . TRP A 1 86 ? -8.542 -5.892 11.506 1.00 89.38 86 TRP A N 1
ATOM 670 C CA . TRP A 1 86 ? -9.584 -4.886 11.703 1.00 89.38 86 TRP A CA 1
ATOM 671 C C . TRP A 1 86 ? -10.727 -5.005 10.680 1.00 89.38 86 TRP A C 1
ATOM 673 O O . TRP A 1 86 ? -11.898 -4.836 11.018 1.00 89.38 86 TRP A O 1
ATOM 683 N N . GLU A 1 87 ? -10.400 -5.307 9.426 1.00 87.62 87 GLU A N 1
ATOM 684 C CA . GLU A 1 87 ? -11.367 -5.414 8.339 1.00 87.62 87 GLU A CA 1
ATOM 685 C C . GLU A 1 87 ? -12.219 -6.682 8.454 1.00 87.62 87 GLU A C 1
ATOM 687 O O . GLU A 1 87 ? -13.432 -6.622 8.252 1.00 87.62 87 GLU A O 1
ATOM 692 N N . GLN A 1 88 ? -11.612 -7.807 8.843 1.00 86.44 88 GLN A N 1
ATOM 693 C CA . GLN A 1 88 ? -12.320 -9.052 9.152 1.00 86.44 88 GLN A CA 1
ATOM 694 C C . GLN A 1 88 ? -13.258 -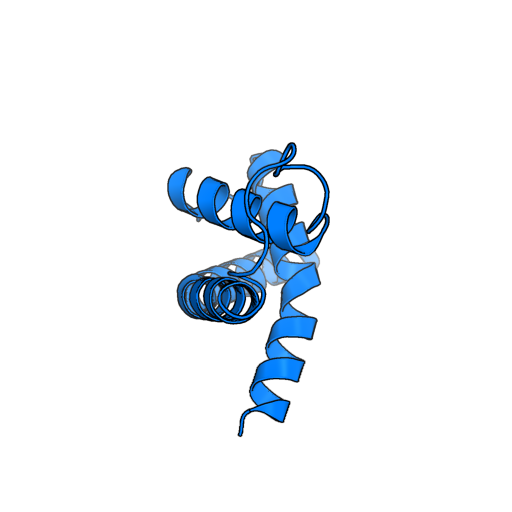8.884 10.352 1.00 86.44 88 GLN A C 1
ATOM 696 O O . GLN A 1 88 ? -14.402 -9.328 10.295 1.00 86.44 88 GLN A O 1
ATOM 701 N N . GLY A 1 89 ? -12.820 -8.164 11.390 1.00 82.25 89 GLY A N 1
ATOM 702 C CA . GLY A 1 89 ? -13.663 -7.817 12.536 1.00 82.25 89 GLY A CA 1
ATOM 703 C C . GLY A 1 89 ? -14.869 -6.939 12.178 1.00 82.25 89 GLY A C 1
ATOM 704 O O . GLY A 1 89 ? -15.855 -6.948 12.904 1.00 82.25 89 GLY A O 1
ATOM 705 N N . ARG A 1 90 ? -14.829 -6.216 11.049 1.00 71.44 90 ARG A N 1
ATOM 706 C CA . ARG A 1 90 ? -15.976 -5.464 10.509 1.00 71.44 90 ARG A CA 1
ATOM 707 C C . ARG A 1 90 ? -16.872 -6.247 9.560 1.00 71.44 90 ARG A C 1
ATOM 709 O O . ARG A 1 90 ? -18.004 -5.835 9.374 1.00 71.44 90 ARG A O 1
ATOM 716 N N . GLY A 1 91 ? -16.372 -7.305 8.925 1.00 55.62 91 GLY A N 1
ATOM 717 C CA . GLY A 1 91 ? -17.193 -8.179 8.079 1.00 55.62 91 GLY A CA 1
ATOM 718 C C . GLY A 1 91 ? -18.102 -9.118 8.879 1.00 55.62 91 GLY A C 1
ATOM 719 O O . GLY A 1 91 ? -18.974 -9.748 8.295 1.00 55.62 91 GLY A O 1
ATOM 720 N N . ASN A 1 92 ? -17.882 -9.203 10.193 1.00 49.81 92 ASN A N 1
ATOM 721 C CA . ASN A 1 92 ? -18.622 -10.036 11.140 1.00 49.81 92 ASN A CA 1
ATOM 722 C C . ASN A 1 92 ? -19.666 -9.248 11.962 1.00 49.81 92 ASN A C 1
ATOM 724 O O . ASN A 1 92 ? -20.116 -9.736 12.999 1.00 49.81 92 ASN A O 1
ATOM 728 N N . VAL A 1 93 ? -20.015 -8.032 11.525 1.00 43.28 93 VAL A N 1
ATOM 729 C CA . VAL A 1 93 ? -21.040 -7.151 12.114 1.00 43.28 93 VAL A CA 1
ATOM 730 C C . VAL A 1 93 ? -21.959 -6.676 11.000 1.00 43.28 93 VAL A C 1
ATOM 732 O O . VAL A 1 93 ? -23.186 -6.665 11.224 1.00 43.28 93 VAL A O 1
#

Sequence (93 aa):
EILRTMGRLWSDFPLLVRLLKAWRRGRYRGLSGRTILSLAGALLYVVSPIDLLPDFIPGVGFIDDAAVLALLLHSLAQDLASFRVWEQGRGNV

Secondary structure (DSSP, 8-state):
-HHHHHHHHHHHHHHHHHHHH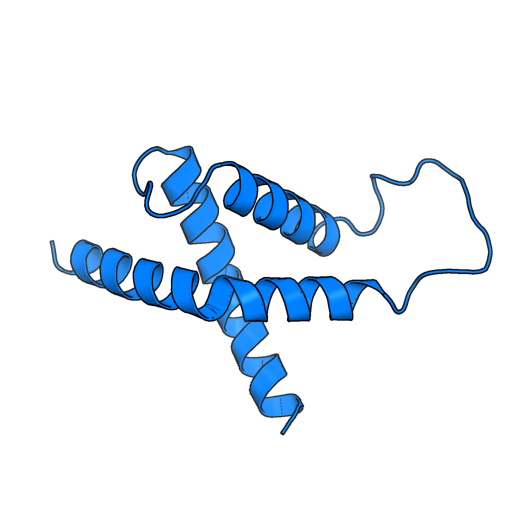HHHTTS--SS-HHHHHHHHHHHHHHH-SSSS--S--SS--SSHHHHHHHHHHHHTHHHHHHHHHHHHHHHT-

Foldseek 3Di:
DVVVLVVVLVVCVVLLVVVLVCVVVVNDDPDDPVLSVLSVVLVCCVVPVDPPDDPDDPDDDDPVNVVSSSVNCVVCVVVSVVSVVVVVVVVVD